Protein AF-A0A2M7EZA0-F1 (afdb_monomer_lite)

pLDDT: mean 88.28, std 14.44, range [39.97, 97.38]

Structure (mmCIF, N/CA/C/O backbone):
data_AF-A0A2M7EZA0-F1
#
_entry.id   AF-A0A2M7EZA0-F1
#
loop_
_atom_site.group_PDB
_atom_site.id
_atom_site.type_symbol
_atom_site.label_atom_id
_atom_site.label_alt_id
_atom_site.label_comp_id
_atom_site.label_asym_id
_atom_site.label_entity_id
_at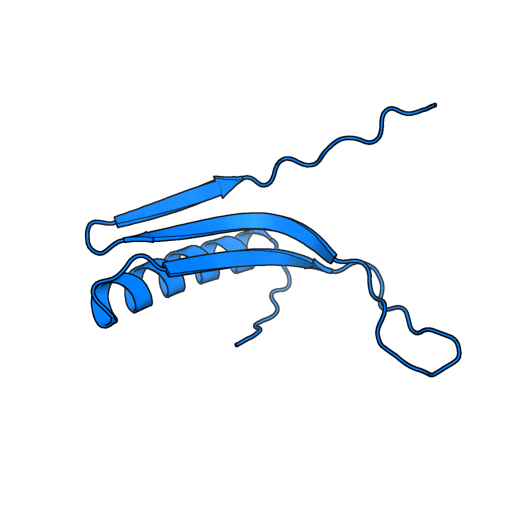om_site.label_seq_id
_atom_site.pdbx_PDB_ins_code
_atom_site.Cartn_x
_atom_site.Cartn_y
_atom_site.Cartn_z
_atom_site.occupancy
_atom_site.B_iso_or_equiv
_atom_site.auth_seq_id
_atom_site.auth_comp_id
_atom_site.auth_asym_id
_atom_site.auth_atom_id
_atom_site.pdbx_PDB_model_num
ATOM 1 N N . MET A 1 1 ? -6.906 -5.831 -4.458 1.00 66.31 1 MET A N 1
ATOM 2 C CA . MET A 1 1 ? -6.997 -4.810 -5.523 1.00 66.31 1 MET A CA 1
ATOM 3 C C . MET A 1 1 ? -5.602 -4.250 -5.735 1.00 66.31 1 MET A C 1
ATOM 5 O O . MET A 1 1 ? -4.921 -4.051 -4.737 1.00 66.31 1 MET A O 1
ATOM 9 N N . PHE A 1 2 ? -5.166 -4.068 -6.981 1.00 77.00 2 PHE A N 1
ATOM 10 C CA . PHE A 1 2 ? -3.877 -3.450 -7.308 1.00 77.00 2 PHE A CA 1
ATOM 11 C C . PHE A 1 2 ? -4.149 -2.081 -7.940 1.00 77.00 2 PHE A C 1
ATOM 13 O O . PHE A 1 2 ? -4.983 -1.989 -8.836 1.00 77.00 2 PHE A O 1
ATOM 20 N N . ASP A 1 3 ? -3.487 -1.043 -7.437 1.00 84.94 3 ASP A N 1
ATOM 21 C CA . ASP A 1 3 ? -3.580 0.345 -7.902 1.00 84.94 3 ASP A CA 1
ATOM 22 C C . ASP A 1 3 ? -2.147 0.834 -8.168 1.00 84.94 3 ASP A C 1
ATOM 24 O O . ASP A 1 3 ? -1.232 0.530 -7.396 1.00 84.94 3 ASP A O 1
ATOM 28 N N . THR A 1 4 ? -1.939 1.521 -9.289 1.00 87.31 4 THR A N 1
ATOM 29 C CA . THR A 1 4 ? -0.631 2.016 -9.728 1.00 87.31 4 THR A CA 1
ATOM 30 C C . THR A 1 4 ? -0.586 3.533 -9.636 1.00 87.31 4 THR A C 1
ATOM 32 O O . THR A 1 4 ? -1.491 4.212 -10.121 1.00 87.31 4 THR A O 1
ATOM 35 N N . ARG A 1 5 ? 0.498 4.067 -9.067 1.00 91.12 5 ARG A N 1
ATOM 36 C CA . ARG A 1 5 ? 0.756 5.509 -8.964 1.00 91.12 5 ARG A CA 1
ATOM 37 C C . ARG A 1 5 ? 2.085 5.864 -9.606 1.00 91.12 5 ARG A C 1
ATOM 39 O O . ARG A 1 5 ? 3.004 5.044 -9.606 1.00 91.12 5 ARG A O 1
ATOM 46 N N . ASP A 1 6 ? 2.174 7.091 -10.103 1.00 89.44 6 ASP A N 1
ATOM 47 C CA . ASP A 1 6 ? 3.359 7.588 -10.801 1.00 89.44 6 ASP A CA 1
ATOM 48 C C . ASP A 1 6 ? 4.515 7.837 -9.829 1.00 89.44 6 ASP A C 1
ATOM 50 O O . ASP A 1 6 ? 5.686 7.663 -10.176 1.00 89.44 6 ASP A O 1
ATOM 54 N N . THR A 1 7 ? 4.198 8.193 -8.579 1.00 91.44 7 THR A N 1
ATOM 55 C CA . THR A 1 7 ? 5.204 8.452 -7.549 1.00 91.44 7 THR A CA 1
ATOM 56 C C . THR A 1 7 ? 5.065 7.544 -6.329 1.00 91.44 7 THR A C 1
ATOM 58 O O . THR A 1 7 ? 3.975 7.144 -5.914 1.00 91.44 7 THR A O 1
ATOM 61 N N . ALA A 1 8 ? 6.204 7.263 -5.688 1.00 89.88 8 ALA A N 1
ATOM 62 C CA . ALA A 1 8 ? 6.235 6.530 -4.423 1.00 89.88 8 ALA A CA 1
ATOM 63 C C . ALA A 1 8 ? 5.481 7.272 -3.306 1.00 89.88 8 ALA A C 1
ATOM 65 O O . ALA A 1 8 ? 4.851 6.635 -2.466 1.00 89.88 8 ALA A O 1
ATOM 66 N N . HIS A 1 9 ? 5.514 8.608 -3.321 1.00 93.00 9 HIS A N 1
ATOM 67 C CA . HIS A 1 9 ? 4.823 9.439 -2.339 1.00 93.00 9 HIS A CA 1
ATOM 68 C C . HIS A 1 9 ? 3.298 9.307 -2.449 1.00 93.00 9 HIS A C 1
ATOM 70 O O . HIS A 1 9 ? 2.625 9.095 -1.442 1.00 93.00 9 HIS A O 1
ATOM 76 N N . GLU A 1 10 ? 2.749 9.352 -3.665 1.00 94.88 10 GLU A N 1
ATOM 77 C CA . GLU A 1 10 ? 1.316 9.133 -3.893 1.00 94.88 10 GLU A CA 1
ATOM 78 C C . GLU A 1 10 ? 0.895 7.711 -3.522 1.00 94.88 10 GLU A C 1
ATOM 80 O O . GLU A 1 10 ? -0.132 7.524 -2.870 1.00 94.88 10 GLU A O 1
ATOM 85 N N . ALA A 1 11 ? 1.701 6.710 -3.891 1.00 94.50 11 ALA A N 1
ATOM 86 C CA . ALA A 1 11 ? 1.439 5.318 -3.537 1.00 94.50 11 ALA A CA 1
ATOM 87 C C . ALA A 1 11 ? 1.411 5.114 -2.014 1.00 94.50 11 ALA A C 1
ATOM 89 O O . ALA A 1 11 ? 0.515 4.447 -1.496 1.00 94.50 11 ALA A O 1
ATOM 90 N N . GLN A 1 12 ? 2.354 5.721 -1.288 1.00 95.69 12 GLN A N 1
ATOM 91 C CA . GLN A 1 12 ? 2.382 5.712 0.173 1.00 95.69 12 GLN A CA 1
ATOM 92 C C . GLN A 1 12 ? 1.150 6.409 0.763 1.00 95.69 12 GLN A C 1
ATOM 94 O O . GLN A 1 12 ? 0.487 5.840 1.631 1.00 95.69 12 GLN A O 1
ATOM 99 N N . GLY A 1 13 ? 0.819 7.614 0.289 1.00 96.38 13 GLY A N 1
ATOM 100 C CA . GLY A 1 13 ? -0.334 8.375 0.773 1.00 96.38 13 GLY A CA 1
ATOM 101 C C . GLY A 1 13 ? -1.652 7.621 0.583 1.00 96.38 13 GLY A C 1
ATOM 102 O O . GLY A 1 13 ? -2.459 7.534 1.512 1.00 96.38 13 GLY A O 1
ATOM 103 N N . LEU A 1 14 ? -1.837 6.997 -0.585 1.00 96.12 14 LEU A N 1
ATOM 104 C CA . LEU A 1 14 ? -2.983 6.131 -0.845 1.00 96.12 14 LEU A CA 1
ATOM 105 C C . LEU A 1 14 ? -2.985 4.915 0.086 1.00 96.12 14 LEU A C 1
ATOM 107 O O . LEU A 1 14 ? -3.999 4.649 0.724 1.00 96.12 14 LEU A O 1
ATOM 111 N N . ALA A 1 15 ? -1.861 4.202 0.205 1.00 96.31 15 ALA A N 1
ATOM 112 C CA . ALA A 1 15 ? -1.766 3.016 1.052 1.00 96.31 15 ALA A CA 1
ATOM 113 C C . ALA A 1 15 ? -2.124 3.324 2.513 1.00 96.31 15 ALA A C 1
ATOM 115 O O . ALA A 1 15 ? -2.856 2.560 3.136 1.00 96.31 15 ALA A O 1
ATOM 116 N N . MET A 1 16 ? -1.665 4.458 3.051 1.00 97.38 16 MET A N 1
ATOM 117 C CA . MET A 1 16 ? -2.011 4.891 4.409 1.00 97.38 16 MET A CA 1
ATOM 118 C C . MET A 1 16 ? -3.502 5.209 4.553 1.00 97.38 16 MET A C 1
ATOM 120 O O . MET A 1 16 ? -4.135 4.796 5.528 1.00 97.38 16 MET A O 1
ATOM 124 N N . ARG A 1 17 ? -4.084 5.916 3.580 1.00 96.75 17 ARG A N 1
ATOM 125 C CA . ARG A 1 17 ? -5.514 6.240 3.582 1.00 96.75 17 ARG A CA 1
ATOM 126 C C . ARG A 1 17 ? -6.372 4.976 3.533 1.00 96.75 17 ARG A C 1
ATOM 128 O O . ARG A 1 17 ? -7.259 4.815 4.369 1.00 96.75 17 ARG A O 1
ATOM 135 N N . GLU A 1 18 ? -6.088 4.079 2.596 1.00 95.88 18 GLU A N 1
ATOM 136 C CA . GLU A 1 18 ? -6.852 2.843 2.404 1.00 95.88 18 GLU A CA 1
ATOM 137 C C . GLU A 1 18 ? -6.700 1.895 3.595 1.00 95.88 18 GLU A C 1
ATOM 139 O O . GLU A 1 18 ? -7.703 1.405 4.110 1.00 95.88 18 GLU A O 1
ATOM 144 N N . ALA A 1 19 ? -5.481 1.708 4.115 1.00 96.31 19 ALA A N 1
ATOM 145 C CA . ALA A 1 19 ? -5.260 0.889 5.305 1.00 96.31 19 ALA A CA 1
ATOM 146 C C . ALA A 1 19 ? -6.061 1.413 6.507 1.00 96.31 19 ALA A C 1
ATOM 148 O O . ALA A 1 19 ? -6.660 0.626 7.236 1.00 96.31 19 ALA A O 1
ATOM 149 N N . SER A 1 20 ? -6.130 2.737 6.697 1.00 96.44 20 SER A N 1
ATOM 150 C CA . SER A 1 20 ? -6.915 3.340 7.779 1.00 96.44 20 SER A CA 1
ATOM 151 C C . SER A 1 20 ? -8.423 3.132 7.603 1.00 96.44 20 SER A C 1
ATOM 153 O O . SER A 1 20 ? -9.103 2.733 8.552 1.00 96.44 20 SER A O 1
ATOM 155 N N . ILE A 1 21 ? -8.953 3.377 6.399 1.00 96.12 21 ILE A N 1
ATOM 156 C CA . ILE A 1 21 ? -10.385 3.220 6.100 1.00 96.12 21 ILE A CA 1
ATOM 157 C C . ILE A 1 21 ? -10.801 1.756 6.264 1.00 96.12 21 ILE A C 1
ATOM 159 O O . ILE A 1 21 ? -11.773 1.462 6.963 1.00 96.12 21 ILE A O 1
ATOM 163 N N . LEU A 1 22 ? -10.042 0.836 5.669 1.00 95.12 22 LEU A N 1
ATOM 164 C CA . LEU A 1 22 ? -10.344 -0.591 5.699 1.00 95.12 22 LEU A CA 1
ATOM 165 C C . LEU A 1 22 ? -10.218 -1.163 7.111 1.00 95.12 22 LEU A C 1
ATOM 167 O O . LEU A 1 22 ? -11.119 -1.874 7.548 1.00 95.12 22 LEU A O 1
ATOM 171 N N . ALA A 1 23 ? -9.167 -0.814 7.860 1.00 95.94 23 ALA A N 1
ATOM 172 C CA . ALA A 1 23 ? -8.998 -1.316 9.223 1.00 95.94 23 ALA A CA 1
ATOM 173 C C . ALA A 1 23 ? -10.136 -0.876 10.156 1.00 95.94 23 ALA A C 1
ATOM 175 O O . ALA A 1 23 ? -10.598 -1.660 10.986 1.00 95.94 23 ALA A O 1
ATOM 176 N N . ARG A 1 24 ? -10.645 0.353 9.991 1.00 94.56 24 ARG A N 1
ATOM 177 C CA . ARG A 1 24 ? -11.826 0.835 10.725 1.00 94.56 24 ARG A CA 1
ATOM 178 C C . ARG A 1 24 ? -13.106 0.136 10.285 1.00 94.56 24 ARG A C 1
ATOM 180 O O . ARG A 1 24 ? -13.912 -0.224 11.133 1.00 94.56 24 ARG A O 1
ATOM 187 N N . SER A 1 25 ? -13.285 -0.066 8.981 1.00 95.62 25 SER A N 1
ATOM 188 C CA . SER A 1 25 ? -14.484 -0.706 8.433 1.00 95.62 25 SER A CA 1
ATOM 189 C C . SER A 1 25 ? -14.589 -2.185 8.805 1.00 95.62 25 SER A C 1
ATOM 191 O O . SER A 1 25 ? -15.691 -2.674 9.032 1.00 95.62 25 SER A O 1
ATOM 193 N N . V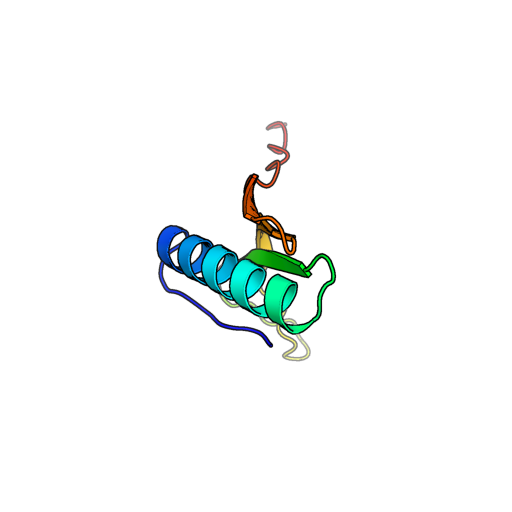AL A 1 26 ? -13.467 -2.904 8.820 1.00 94.69 26 VAL A N 1
ATOM 194 C CA . VAL A 1 26 ? -13.420 -4.346 9.110 1.00 94.69 26 VAL A CA 1
ATOM 195 C C . VAL A 1 26 ? -13.261 -4.603 10.614 1.00 94.69 26 VAL A C 1
ATOM 197 O O . VAL A 1 26 ? -13.58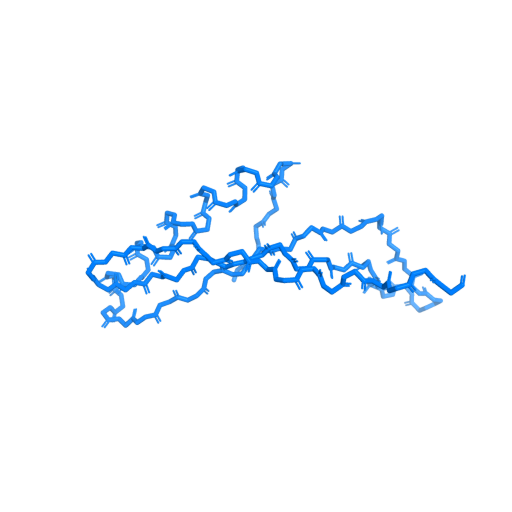3 -5.686 11.095 1.00 94.69 26 VAL A O 1
ATOM 200 N N . GLY A 1 27 ? -12.777 -3.615 11.376 1.00 93.81 27 GLY A N 1
ATOM 201 C CA . GLY A 1 27 ? -12.487 -3.760 12.806 1.00 93.81 27 GLY A CA 1
ATOM 202 C C . GLY A 1 27 ? -11.260 -4.632 13.090 1.00 93.81 27 GLY A C 1
ATOM 203 O O . GLY A 1 27 ? -11.093 -5.119 14.206 1.00 93.81 27 GLY A O 1
ATOM 204 N N . GLN A 1 28 ? -10.405 -4.849 12.090 1.00 94.62 28 GLN A N 1
ATOM 205 C CA . GLN A 1 28 ? -9.217 -5.700 12.163 1.00 94.62 28 GLN A CA 1
ATOM 206 C C . GLN A 1 28 ? -8.006 -4.981 11.558 1.00 94.62 28 GLN A C 1
ATOM 208 O O . GLN A 1 28 ? -8.183 -4.076 10.741 1.00 94.62 28 GLN A O 1
ATOM 213 N N . PRO A 1 29 ? -6.772 -5.362 11.930 1.00 94.69 29 PRO A N 1
ATOM 214 C CA . PRO A 1 29 ? -5.581 -4.835 11.281 1.00 94.69 29 PRO A CA 1
ATOM 215 C C . PRO A 1 29 ? -5.555 -5.137 9.776 1.00 94.69 29 PRO A C 1
ATOM 217 O O . PRO A 1 29 ? -5.849 -6.257 9.358 1.00 94.69 29 PRO A O 1
ATOM 220 N N . VAL A 1 30 ? -5.169 -4.149 8.969 1.00 96.31 30 VAL A N 1
ATOM 221 C CA . VAL A 1 30 ? -5.041 -4.255 7.508 1.00 96.31 30 VAL A CA 1
ATOM 222 C C . VAL A 1 30 ? -3.652 -3.796 7.082 1.00 96.31 30 VAL A C 1
ATOM 224 O O . VAL A 1 30 ? -3.164 -2.763 7.535 1.00 96.31 30 VAL A O 1
ATOM 227 N N . GLU A 1 31 ? -3.024 -4.546 6.176 1.00 96.00 31 GLU A N 1
ATOM 228 C CA . GLU A 1 31 ? -1.745 -4.177 5.567 1.00 96.00 31 GLU A CA 1
ATOM 229 C C . GLU A 1 31 ? -1.923 -3.797 4.093 1.00 96.00 31 GLU A C 1
ATOM 231 O O . GLU A 1 31 ? -2.427 -4.588 3.293 1.00 96.00 31 GLU A O 1
ATOM 236 N N . CYS A 1 32 ? -1.417 -2.625 3.707 1.00 95.25 32 CYS A N 1
ATOM 237 C CA . CYS A 1 32 ? -1.283 -2.216 2.310 1.00 95.25 32 CYS A CA 1
ATOM 238 C C . CYS A 1 32 ? 0.201 -2.153 1.940 1.00 95.25 32 CYS A C 1
ATOM 240 O O . CYS A 1 32 ? 0.937 -1.314 2.456 1.00 95.25 32 CYS A O 1
ATOM 242 N N . ARG A 1 33 ? 0.652 -3.042 1.051 1.00 95.12 33 ARG A N 1
ATOM 243 C CA . ARG A 1 33 ? 2.054 -3.122 0.613 1.00 95.12 33 ARG A CA 1
ATOM 244 C C . ARG A 1 33 ? 2.268 -2.311 -0.654 1.00 95.12 33 ARG A C 1
ATOM 246 O O . ARG A 1 33 ? 1.474 -2.408 -1.586 1.00 95.12 33 ARG A O 1
ATOM 253 N N . VAL A 1 34 ? 3.365 -1.566 -0.696 1.00 94.44 34 VAL A N 1
ATOM 254 C CA . VAL A 1 34 ? 3.743 -0.735 -1.838 1.00 94.44 34 VAL A CA 1
ATOM 255 C C . VAL A 1 34 ? 5.016 -1.283 -2.463 1.00 94.44 34 VAL A C 1
ATOM 257 O O . VAL A 1 34 ? 6.016 -1.538 -1.784 1.00 94.44 34 VAL A O 1
ATOM 260 N N . TYR A 1 35 ? 4.976 -1.428 -3.782 1.00 92.81 35 TYR A N 1
ATOM 261 C CA . TYR A 1 35 ? 6.094 -1.871 -4.597 1.00 92.81 35 TYR A CA 1
ATOM 262 C C . TYR A 1 35 ? 6.363 -0.837 -5.686 1.00 92.81 35 TYR A C 1
ATOM 264 O O . TYR A 1 35 ? 5.434 -0.265 -6.252 1.00 92.81 35 TYR A O 1
ATOM 272 N N . ARG A 1 36 ? 7.637 -0.624 -6.006 1.00 91.31 36 ARG A N 1
ATOM 273 C CA . ARG A 1 36 ? 8.056 0.031 -7.241 1.00 91.31 36 ARG A CA 1
ATOM 274 C C . ARG A 1 36 ? 8.212 -1.039 -8.306 1.00 91.31 36 ARG A C 1
ATOM 276 O O . ARG A 1 36 ? 8.998 -1.963 -8.120 1.00 91.31 36 ARG A O 1
ATOM 283 N N . MET A 1 37 ? 7.520 -0.889 -9.423 1.00 90.38 37 MET A N 1
ATOM 284 C CA . MET A 1 37 ? 7.750 -1.739 -10.586 1.00 90.38 37 MET A CA 1
ATOM 285 C C . MET A 1 37 ? 8.964 -1.220 -11.362 1.00 90.38 37 MET A C 1
ATOM 287 O O . MET A 1 37 ? 9.157 -0.009 -11.498 1.00 90.38 37 MET A O 1
ATOM 291 N N . GLY A 1 38 ? 9.825 -2.131 -11.804 1.00 85.62 38 GLY A N 1
ATOM 292 C CA . GLY A 1 38 ? 10.905 -1.831 -12.735 1.00 85.62 38 GLY A CA 1
ATOM 293 C C . GLY A 1 38 ? 10.399 -1.698 -14.167 1.00 85.62 38 GLY A C 1
ATOM 294 O O . GLY A 1 38 ? 9.203 -1.546 -14.410 1.00 85.62 38 GLY A O 1
ATOM 295 N N . ALA A 1 39 ? 11.329 -1.741 -15.121 1.00 86.44 39 ALA A N 1
ATOM 296 C CA . ALA A 1 39 ? 10.971 -1.724 -16.531 1.00 86.44 39 ALA A CA 1
ATOM 297 C C . ALA A 1 39 ? 10.055 -2.918 -16.862 1.00 86.44 39 ALA A C 1
ATOM 299 O O . ALA A 1 39 ? 10.307 -4.015 -16.354 1.00 86.44 39 ALA A O 1
ATOM 300 N N . PRO A 1 40 ? 9.023 -2.720 -17.701 1.00 88.44 40 PRO A N 1
ATOM 301 C CA . PRO A 1 40 ? 8.189 -3.815 -18.161 1.00 88.44 40 PRO A CA 1
ATOM 302 C C . PRO A 1 40 ? 9.031 -4.901 -18.830 1.00 88.44 40 PRO A C 1
ATOM 304 O O . PRO A 1 40 ? 9.762 -4.621 -19.781 1.00 88.44 40 PRO A O 1
ATOM 307 N N . GLU A 1 41 ? 8.910 -6.134 -18.352 1.00 91.69 41 GLU A N 1
ATOM 308 C CA . GLU A 1 41 ? 9.634 -7.283 -18.891 1.00 91.69 41 GLU A CA 1
ATOM 309 C C . GLU A 1 41 ? 8.673 -8.450 -19.117 1.00 91.69 41 GLU A C 1
ATOM 311 O O . GLU A 1 41 ? 7.762 -8.700 -18.324 1.00 91.69 41 GLU A O 1
ATOM 316 N N . ARG A 1 42 ? 8.866 -9.166 -20.228 1.00 95.44 42 ARG A N 1
ATOM 317 C CA . ARG A 1 42 ? 8.125 -10.386 -20.544 1.00 95.44 42 ARG A CA 1
ATOM 318 C C . ARG A 1 42 ? 9.092 -11.518 -20.826 1.00 95.44 42 ARG A C 1
ATOM 320 O O . ARG A 1 42 ? 10.091 -11.315 -21.512 1.00 95.44 42 ARG A O 1
ATOM 327 N N . ASP A 1 43 ? 8.773 -12.706 -20.332 1.00 94.19 43 ASP A N 1
ATOM 328 C CA . ASP A 1 43 ? 9.551 -13.897 -20.656 1.00 94.19 43 ASP A CA 1
ATOM 329 C C . ASP A 1 43 ? 9.258 -14.412 -22.078 1.00 94.19 43 ASP A C 1
ATOM 331 O O . ASP A 1 43 ? 8.404 -13.891 -22.799 1.00 94.19 43 ASP A O 1
ATOM 335 N N . THR A 1 44 ? 9.946 -15.481 -22.488 1.00 94.44 44 THR A N 1
ATOM 336 C CA . THR A 1 44 ? 9.768 -16.113 -23.809 1.00 94.44 44 THR A CA 1
ATOM 337 C C . THR A 1 44 ? 8.342 -16.631 -24.054 1.00 94.44 44 THR A C 1
ATOM 339 O O . THR A 1 44 ? 7.949 -16.816 -25.202 1.00 94.44 44 THR A O 1
ATOM 342 N N . PHE A 1 45 ? 7.549 -16.836 -22.998 1.00 95.31 45 PHE A N 1
ATOM 343 C CA . PHE A 1 45 ? 6.149 -17.263 -23.070 1.00 95.31 45 PHE A CA 1
ATOM 344 C C . PHE A 1 45 ? 5.164 -16.082 -22.974 1.00 95.31 45 PHE A C 1
ATOM 346 O O . PHE A 1 45 ? 3.953 -16.293 -22.922 1.00 95.31 45 PHE A O 1
ATOM 353 N N . GLY A 1 46 ? 5.660 -14.840 -22.947 1.00 92.12 46 GLY A N 1
ATOM 354 C CA . GLY A 1 46 ? 4.857 -13.622 -22.884 1.00 92.12 46 GLY A CA 1
ATOM 355 C C . GLY A 1 46 ? 4.312 -13.269 -21.496 1.00 92.12 46 GLY A C 1
ATOM 356 O O . GLY A 1 46 ? 3.492 -12.347 -21.405 1.00 92.12 46 GLY A O 1
ATOM 357 N N . ARG A 1 47 ? 4.744 -13.966 -20.433 1.00 91.44 47 ARG A N 1
ATOM 358 C CA . ARG A 1 47 ? 4.332 -13.713 -19.041 1.00 91.44 47 ARG A CA 1
ATOM 359 C C . ARG A 1 47 ? 5.027 -12.468 -18.507 1.00 91.44 47 ARG A C 1
ATOM 361 O O . ARG A 1 47 ? 6.215 -12.287 -18.754 1.00 91.44 47 ARG A O 1
ATOM 368 N N . ASP A 1 48 ? 4.292 -11.640 -17.769 1.00 88.88 48 ASP A N 1
ATOM 369 C CA . ASP A 1 48 ? 4.857 -10.470 -17.096 1.00 88.88 48 ASP A CA 1
ATOM 370 C C . ASP A 1 48 ? 5.812 -10.922 -15.983 1.00 88.88 48 ASP A C 1
ATOM 372 O O . ASP A 1 48 ? 5.411 -11.613 -15.042 1.00 88.88 48 ASP A O 1
ATOM 376 N N . VAL A 1 49 ? 7.082 -10.557 -16.132 1.00 89.94 49 VAL A N 1
ATOM 377 C CA . VAL A 1 49 ? 8.159 -10.832 -15.174 1.00 89.94 49 VAL A CA 1
ATOM 378 C C . VAL A 1 49 ? 8.805 -9.537 -14.685 1.00 89.94 49 VAL A C 1
ATOM 380 O O . VAL A 1 49 ? 9.923 -9.555 -14.172 1.00 89.94 49 VAL A O 1
ATOM 383 N N . SER A 1 50 ? 8.094 -8.412 -14.817 1.00 89.12 50 SER A N 1
ATOM 384 C CA . SER A 1 50 ? 8.569 -7.096 -14.399 1.00 89.12 50 SER A CA 1
ATOM 385 C C . SER A 1 50 ? 9.025 -7.130 -12.935 1.00 89.12 50 SER A C 1
ATOM 387 O O . SER A 1 50 ? 8.253 -7.529 -12.053 1.00 89.12 50 SER A O 1
ATOM 389 N N . PRO A 1 51 ? 10.263 -6.705 -12.629 1.00 87.06 51 PRO A N 1
ATOM 390 C CA . PRO A 1 51 ? 10.776 -6.783 -11.272 1.00 87.06 51 PRO A CA 1
ATOM 391 C C . PRO A 1 51 ? 10.000 -5.832 -10.355 1.00 87.06 51 PRO A C 1
ATOM 393 O O . PRO A 1 51 ? 9.817 -4.657 -10.670 1.00 87.06 51 PRO A O 1
ATOM 396 N N . ALA A 1 52 ? 9.571 -6.330 -9.197 1.00 89.88 52 ALA A N 1
ATOM 397 C CA . ALA A 1 52 ? 8.897 -5.544 -8.169 1.00 89.88 52 ALA A CA 1
ATOM 398 C C . ALA A 1 52 ? 9.836 -5.318 -6.976 1.00 89.88 52 ALA A C 1
ATOM 400 O O . ALA A 1 52 ? 10.301 -6.264 -6.337 1.00 89.88 52 ALA A O 1
ATOM 401 N N . PHE A 1 53 ? 10.100 -4.056 -6.649 1.00 89.75 53 PHE A N 1
ATOM 402 C CA . PHE A 1 53 ? 10.945 -3.650 -5.530 1.00 89.75 53 PHE A CA 1
ATOM 403 C C . PHE A 1 53 ? 10.069 -3.200 -4.366 1.00 89.75 53 PHE A C 1
ATOM 405 O O . PHE A 1 53 ? 9.341 -2.216 -4.474 1.00 89.75 53 PHE A O 1
ATOM 412 N N . TYR A 1 54 ? 10.129 -3.913 -3.245 1.00 91.69 54 TYR A N 1
ATOM 413 C CA . TYR A 1 54 ? 9.347 -3.561 -2.063 1.00 91.69 54 TYR A CA 1
ATOM 414 C C . TYR A 1 54 ? 9.818 -2.228 -1.469 1.00 91.69 54 TYR A C 1
ATOM 416 O O . TYR A 1 54 ? 10.991 -2.089 -1.126 1.00 91.69 54 TYR A O 1
ATOM 424 N N . LEU A 1 55 ? 8.901 -1.265 -1.351 1.00 92.75 55 LEU A N 1
ATOM 425 C CA . LEU A 1 55 ? 9.187 0.052 -0.776 1.00 92.75 55 LEU A CA 1
ATOM 426 C C . LEU A 1 55 ? 8.797 0.139 0.697 1.00 92.75 55 LEU A C 1
ATOM 428 O O . LEU A 1 55 ? 9.451 0.838 1.462 1.00 92.75 55 LEU A O 1
ATOM 432 N N . GLY A 1 56 ? 7.731 -0.550 1.095 1.00 95.25 56 GLY A N 1
ATOM 433 C CA . GLY A 1 56 ? 7.210 -0.504 2.454 1.00 95.25 56 GLY A CA 1
ATOM 434 C C . GLY A 1 56 ? 5.740 -0.882 2.519 1.00 95.25 56 GLY A C 1
ATOM 435 O O . GLY A 1 56 ? 5.141 -1.316 1.528 1.00 95.25 56 GLY A O 1
ATOM 436 N N . ARG A 1 57 ? 5.155 -0.727 3.702 1.00 96.44 57 ARG A N 1
ATOM 437 C CA . ARG A 1 57 ? 3.739 -1.009 3.937 1.00 96.44 57 ARG A CA 1
ATOM 438 C C . ARG A 1 57 ? 3.107 0.010 4.866 1.00 96.44 57 ARG A C 1
ATOM 440 O O . ARG A 1 57 ? 3.730 0.455 5.824 1.00 96.44 57 ARG A O 1
ATOM 447 N N . ALA A 1 58 ? 1.840 0.305 4.614 1.00 97.00 58 ALA A N 1
ATOM 448 C CA . ALA A 1 58 ? 0.974 0.935 5.592 1.00 97.00 58 ALA A CA 1
ATOM 449 C C . ALA A 1 58 ? 0.289 -0.149 6.426 1.00 97.00 58 ALA A C 1
ATOM 451 O O . ALA A 1 58 ? -0.284 -1.089 5.868 1.00 97.00 58 ALA A O 1
ATOM 452 N N . VAL A 1 59 ? 0.347 -0.014 7.747 1.00 97.06 59 VAL A N 1
ATOM 453 C CA . VAL A 1 59 ? -0.339 -0.894 8.693 1.00 97.06 59 VAL A CA 1
ATOM 454 C C . VAL A 1 59 ? -1.441 -0.086 9.358 1.00 97.06 59 VAL A C 1
ATOM 456 O O . VAL A 1 59 ? -1.184 0.824 10.144 1.00 97.06 59 VAL A O 1
ATOM 459 N N . GLY A 1 60 ? -2.680 -0.384 8.984 1.00 96.94 60 GLY A N 1
ATOM 460 C CA . GLY A 1 60 ? -3.876 0.200 9.565 1.00 96.94 60 GLY A CA 1
ATOM 461 C C . GLY A 1 60 ? -4.387 -0.663 10.708 1.00 96.94 60 GLY A C 1
ATOM 462 O O . GLY A 1 60 ? -4.480 -1.880 10.589 1.00 96.94 60 GLY A O 1
ATOM 463 N N . THR A 1 61 ? -4.765 -0.026 11.804 1.00 96.25 61 THR A N 1
ATOM 464 C CA . THR A 1 61 ? -5.525 -0.611 12.910 1.00 96.25 61 THR A CA 1
ATOM 465 C C . THR A 1 61 ? -6.756 0.262 13.169 1.00 96.25 61 THR A C 1
ATOM 467 O O . THR A 1 61 ? -6.801 1.412 12.716 1.00 96.25 61 THR A O 1
ATOM 470 N N . PRO A 1 62 ? -7.751 -0.211 13.938 1.00 92.31 62 PRO A N 1
ATOM 471 C C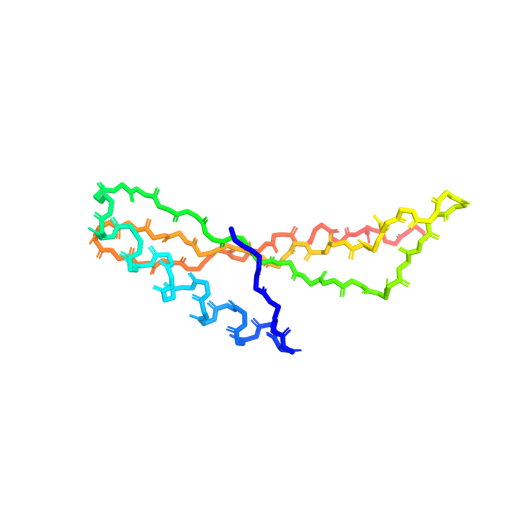A . PRO A 1 62 ? -8.864 0.645 14.347 1.00 92.31 62 PRO A CA 1
ATOM 472 C C . PRO A 1 62 ? -8.419 1.930 15.075 1.00 92.31 62 PRO A C 1
ATOM 474 O O . PRO A 1 62 ? -9.091 2.955 14.971 1.00 92.31 62 PRO A O 1
ATOM 477 N N . ALA A 1 63 ? -7.269 1.900 15.761 1.00 92.94 63 ALA A N 1
ATOM 478 C CA . ALA A 1 63 ? -6.732 3.028 16.523 1.00 92.94 63 ALA A 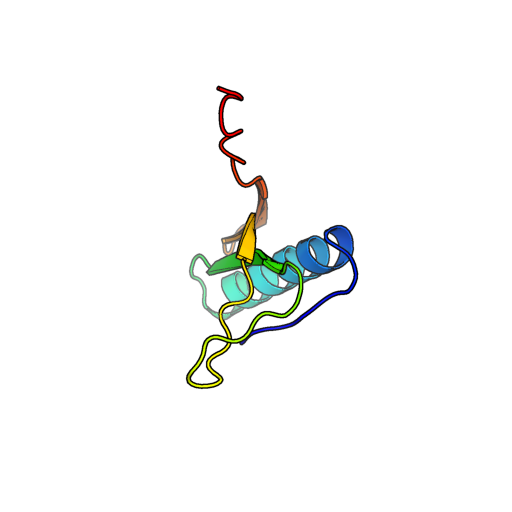CA 1
ATOM 479 C C . ALA A 1 63 ? -5.948 4.045 15.673 1.00 92.94 63 ALA A C 1
ATOM 481 O O . ALA A 1 63 ? -5.818 5.202 16.066 1.00 92.94 63 ALA A O 1
ATOM 482 N N . GLY A 1 64 ? -5.428 3.651 14.510 1.00 94.25 64 GLY A N 1
ATOM 483 C CA . GLY A 1 64 ? -4.558 4.516 13.717 1.00 94.25 64 GLY A CA 1
ATOM 484 C C . GLY A 1 64 ? -3.869 3.791 12.571 1.00 94.25 64 GLY A C 1
ATOM 485 O O . GLY A 1 64 ? -4.078 2.601 12.360 1.00 94.25 64 GLY A O 1
ATOM 486 N N . VAL A 1 65 ? -3.045 4.520 11.824 1.00 97.25 65 VAL A N 1
ATOM 487 C CA . VAL A 1 65 ? -2.259 3.976 10.715 1.00 97.25 65 VAL A CA 1
ATOM 488 C C . VAL A 1 65 ? -0.812 4.420 10.838 1.00 97.25 65 VAL A C 1
ATOM 490 O O . VAL A 1 65 ? -0.540 5.572 11.172 1.00 97.25 65 VAL A O 1
ATOM 493 N N . GLU A 1 66 ? 0.105 3.510 10.541 1.00 97.31 66 GLU A N 1
ATOM 494 C CA . GLU A 1 66 ? 1.536 3.784 10.498 1.00 97.31 66 GLU A CA 1
ATOM 495 C C . GLU A 1 66 ? 2.144 3.328 9.173 1.00 97.31 66 GLU A C 1
ATOM 497 O O . GLU A 1 66 ? 1.659 2.396 8.525 1.00 97.31 66 GLU A O 1
ATOM 502 N N . TRP A 1 67 ? 3.221 3.996 8.771 1.00 96.94 67 TRP A N 1
ATOM 503 C CA . TRP A 1 67 ? 4.044 3.577 7.647 1.00 96.94 67 TRP A CA 1
ATOM 504 C C . TRP A 1 67 ? 5.284 2.847 8.156 1.00 96.94 67 TRP A C 1
ATOM 506 O O . TRP A 1 67 ? 5.975 3.339 9.045 1.00 96.94 67 TRP A O 1
ATOM 516 N N . GLN A 1 68 ? 5.584 1.697 7.559 1.00 95.50 68 GLN A N 1
ATOM 517 C CA . GLN A 1 68 ? 6.790 0.925 7.823 1.00 95.50 68 GLN A CA 1
ATOM 518 C C . GLN A 1 68 ? 7.620 0.843 6.541 1.00 95.50 68 GLN A C 1
ATOM 520 O O . GLN A 1 68 ? 7.201 0.222 5.557 1.00 95.50 68 GLN A O 1
ATOM 525 N N . GLU A 1 69 ? 8.800 1.466 6.553 1.00 93.25 69 GLU A N 1
ATOM 526 C CA . GLU A 1 69 ? 9.725 1.422 5.422 1.00 93.25 69 GLU A CA 1
ATOM 527 C C . GLU A 1 69 ? 10.205 -0.007 5.142 1.00 93.25 69 GLU A C 1
ATOM 529 O O . GLU A 1 69 ? 10.496 -0.799 6.043 1.00 93.25 69 GLU A O 1
ATOM 534 N N . GLY A 1 70 ? 10.290 -0.348 3.860 1.00 85.38 70 GLY A N 1
ATOM 535 C CA . GLY A 1 70 ? 10.865 -1.600 3.408 1.00 85.38 70 GLY A CA 1
ATOM 536 C C . GLY A 1 70 ? 12.381 -1.558 3.540 1.00 85.38 70 GLY A C 1
ATOM 537 O O . GLY A 1 70 ? 13.038 -0.662 3.015 1.00 85.38 70 GLY A O 1
ATOM 538 N N . ILE A 1 71 ? 12.963 -2.559 4.201 1.00 74.56 71 ILE A N 1
ATOM 539 C CA . ILE A 1 71 ? 14.418 -2.704 4.235 1.00 74.56 71 ILE A CA 1
ATOM 540 C C . ILE A 1 71 ? 14.874 -3.132 2.839 1.00 74.56 71 ILE A C 1
ATOM 542 O O . ILE A 1 71 ? 14.817 -4.312 2.481 1.00 74.56 71 ILE A O 1
ATOM 546 N N . ALA A 1 72 ? 15.364 -2.181 2.048 1.00 56.94 72 ALA A N 1
ATOM 547 C CA . ALA A 1 72 ? 16.154 -2.500 0.874 1.00 56.94 72 ALA A CA 1
ATOM 548 C C . ALA A 1 72 ? 17.446 -3.168 1.364 1.00 56.94 72 ALA A C 1
ATOM 550 O O . ALA A 1 72 ? 18.375 -2.494 1.812 1.00 56.94 72 ALA A O 1
ATOM 551 N N . LYS A 1 73 ? 17.526 -4.505 1.309 1.00 49.53 73 LYS A N 1
ATOM 552 C CA . LYS A 1 73 ? 18.816 -5.192 1.432 1.00 49.53 73 LYS A CA 1
ATOM 553 C C . LYS A 1 73 ? 19.682 -4.690 0.278 1.00 49.53 73 LYS A C 1
ATOM 555 O O . LYS A 1 73 ? 19.544 -5.169 -0.846 1.00 49.53 73 LYS A O 1
ATOM 560 N N . ARG A 1 74 ? 20.546 -3.700 0.537 1.00 43.25 74 ARG A N 1
ATOM 561 C CA . ARG A 1 74 ? 21.638 -3.345 -0.375 1.00 43.25 74 ARG A CA 1
ATOM 562 C C . ARG A 1 74 ? 22.357 -4.651 -0.685 1.00 43.25 74 ARG A C 1
ATOM 564 O O . ARG A 1 74 ? 22.915 -5.270 0.219 1.00 43.25 74 ARG A O 1
ATOM 571 N N . ARG A 1 75 ? 22.325 -5.091 -1.945 1.00 45.34 75 ARG A N 1
ATOM 572 C CA . ARG A 1 75 ? 23.321 -6.047 -2.427 1.00 45.34 75 ARG A CA 1
ATOM 573 C C . ARG A 1 75 ? 24.672 -5.403 -2.126 1.00 45.34 75 ARG A C 1
ATOM 575 O O . ARG A 1 75 ? 24.937 -4.308 -2.618 1.00 45.34 75 ARG A O 1
ATOM 582 N N . ALA A 1 76 ? 25.463 -6.033 -1.261 1.00 39.97 76 ALA A N 1
ATOM 583 C CA . ALA A 1 76 ? 26.871 -5.701 -1.141 1.00 39.97 76 ALA A CA 1
ATOM 584 C C . ALA A 1 76 ? 27.459 -5.796 -2.554 1.00 39.97 76 ALA A C 1
ATOM 586 O O . ALA A 1 76 ? 27.270 -6.812 -3.225 1.00 39.97 76 ALA A O 1
ATOM 587 N N . ALA A 1 77 ? 28.052 -4.704 -3.035 1.00 42.84 77 ALA A N 1
ATOM 588 C CA . ALA A 1 77 ? 28.831 -4.742 -4.260 1.00 42.84 77 ALA A CA 1
ATOM 589 C C . ALA A 1 77 ? 29.985 -5.726 -4.021 1.00 42.84 77 ALA A C 1
ATOM 591 O O . ALA A 1 77 ? 30.706 -5.579 -3.032 1.00 42.84 77 ALA A O 1
ATOM 592 N N . ALA A 1 78 ? 30.051 -6.764 -4.854 1.00 41.34 78 ALA A N 1
ATOM 593 C CA . ALA A 1 78 ? 31.172 -7.693 -4.928 1.00 41.34 78 ALA A CA 1
ATOM 594 C C . ALA A 1 78 ? 32.276 -7.098 -5.805 1.00 41.34 78 ALA A C 1
ATOM 596 O O . ALA A 1 78 ? 31.915 -6.356 -6.751 1.00 41.34 78 ALA A O 1
#

Radius of gyration: 15.14 Å; chains: 1; bounding box: 46×27×40 Å

Sequence (78 aa):
MFDTRDTAHEAQGLAMREASILARSVGQPVECRVYRMGAPERDTFGRDVSPAFYLGRAVGTPAGVEWQEGIAKRRAAA

Foldseek 3Di:
DDDDDPDPVVLQVVQQVCQAVVQLVVQHKDKDWDWDWAPF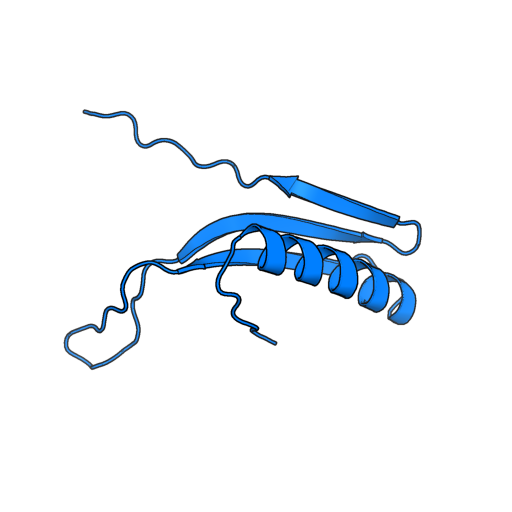DADPVRDTPTDTHTQWIWIYHNVGIDTDGDPPPPPDDD

Secondary structure (DSSP, 8-state):
-----SSHHHHHHHHHHHHHHHHHHHTS-EEEEEEEE-S--B-TT--B---EEEEEEEEEETTEEEEEE-----PPP-